Protein AF-A0A813IG63-F1 (afdb_monomer)

Mean predicted aligned error: 4.99 Å

Sequence (172 aa):
ESQLHTWLREHVSIFVALSPIAWLGHSNSLLLKALADVRIQDLASLFFPLGFLTPGSWDTAAHILCKLTLGVVCKIGVDVVCGHGGLDPASNVEGYSAHFPFGSSVKDMAHFSQLLRSGEFARYDYGRKDNDAIYGQPSPPAYNVSNLGVPTALFIGEEDKLADSQDVYQLM

Radius of gyration: 18.33 Å; Cα contacts (8 Å, |Δi|>4): 250; chains: 1; bounding box: 48×33×47 Å

pLDDT: mean 89.86, std 6.77, range [60.19, 98.38]

InterPro domains:
  IPR029058 Alpha/Beta hydrolase fold 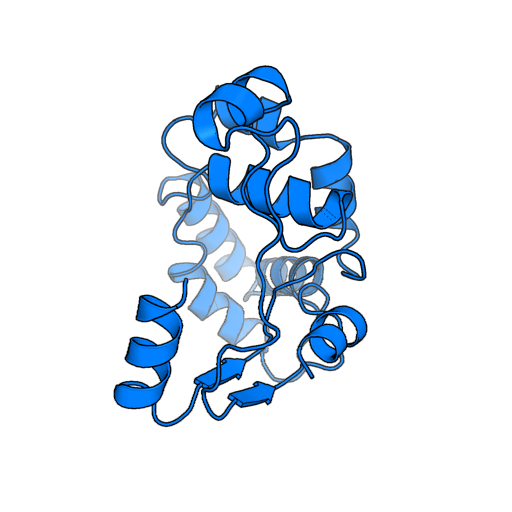[G3DSA:3.40.50.1820] (2-172)
  IPR029058 Alpha/Beta hydrolase fold [SSF53474] (10-171)

Secondary structure (DSSP, 8-state):
-HHHHHHHHHH-S-EEEES--S--TT---HHHHHHHHTTHHHHHHHH-TT-BS-SSHHHHHHHHHHHHTTTHHHHHHHHHHT---SSS-HHHHHHHTTT----B-HHHHHHHHHHHHH---B-----HHHHHHHHSSSSPPBP--TT--S-EEEE--TT-SSS-HHHHHTT-

Structure (mmCIF, N/CA/C/O backbone):
data_AF-A0A813IG63-F1
#
_entry.id   AF-A0A813IG63-F1
#
loop_
_atom_site.group_PDB
_atom_site.id
_atom_site.type_symbol
_atom_site.label_atom_id
_atom_site.label_alt_id
_atom_site.label_comp_id
_atom_site.label_asym_id
_atom_site.label_entity_id
_atom_site.label_seq_id
_atom_site.pdbx_PDB_ins_code
_atom_site.Cartn_x
_atom_site.Cartn_y
_atom_site.Cartn_z
_atom_site.occupancy
_atom_site.B_iso_or_equiv
_atom_site.auth_seq_id
_atom_site.auth_comp_id
_atom_site.auth_asym_id
_atom_site.auth_atom_id
_atom_site.pdbx_PDB_model_num
ATOM 1 N N . GLU A 1 1 ? -20.884 0.807 10.940 1.00 60.19 1 GLU A N 1
ATOM 2 C CA . GLU A 1 1 ? -20.738 0.036 9.685 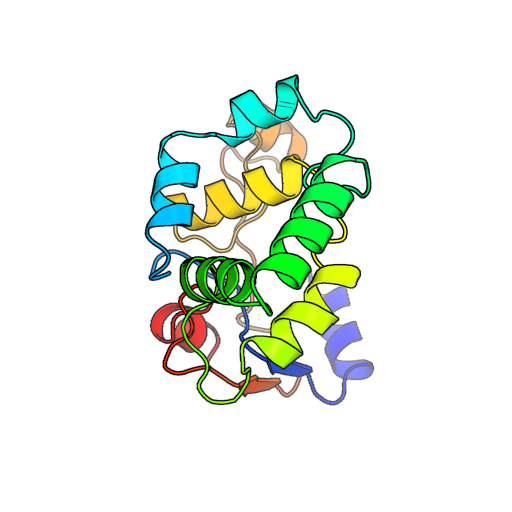1.00 60.19 1 GLU A CA 1
ATOM 3 C C . GLU A 1 1 ? -22.005 0.017 8.834 1.00 60.19 1 GLU A C 1
ATOM 5 O O . GLU A 1 1 ? -21.913 0.411 7.682 1.00 60.19 1 GLU A O 1
ATOM 10 N N . SER A 1 2 ? -23.189 -0.330 9.358 1.00 70.62 2 SER A N 1
ATOM 11 C CA . SER A 1 2 ? -24.418 -0.463 8.540 1.00 70.62 2 SER A CA 1
ATOM 12 C C . SER A 1 2 ? -24.775 0.752 7.663 1.00 70.62 2 SER A C 1
ATOM 14 O O . SER A 1 2 ? -25.161 0.571 6.513 1.00 70.62 2 SER A O 1
ATOM 16 N N . GLN A 1 3 ? -24.602 1.982 8.159 1.00 82.56 3 GLN A N 1
ATOM 17 C CA . GLN A 1 3 ? -24.868 3.198 7.376 1.00 82.56 3 GLN A CA 1
ATOM 18 C C . GLN A 1 3 ? -23.875 3.404 6.220 1.00 82.56 3 GLN A C 1
ATOM 20 O O . GLN A 1 3 ? -24.280 3.849 5.152 1.00 82.56 3 GLN A O 1
ATOM 25 N N . LEU A 1 4 ? -22.601 3.036 6.401 1.00 84.31 4 LEU A N 1
ATOM 26 C CA . LEU A 1 4 ? -21.573 3.168 5.364 1.00 84.31 4 LEU A CA 1
ATOM 27 C C . LEU A 1 4 ? -21.829 2.197 4.207 1.00 84.31 4 LEU A C 1
ATOM 29 O O . LEU A 1 4 ? -21.794 2.607 3.054 1.00 84.31 4 LEU A O 1
ATOM 33 N N . HIS A 1 5 ? -22.142 0.932 4.502 1.00 86.50 5 HIS A N 1
ATOM 34 C CA . HIS A 1 5 ? -22.441 -0.062 3.463 1.00 86.50 5 HIS A CA 1
ATOM 35 C C . HIS A 1 5 ? -23.689 0.303 2.655 1.00 86.50 5 HIS A C 1
ATOM 37 O O . HIS A 1 5 ? -23.727 0.117 1.442 1.00 86.50 5 HIS A O 1
ATOM 43 N N . THR A 1 6 ? -24.721 0.845 3.304 1.00 89.25 6 THR A N 1
ATOM 44 C CA . THR A 1 6 ? -25.895 1.364 2.590 1.00 89.25 6 THR A CA 1
ATOM 45 C C . THR A 1 6 ? -25.521 2.543 1.701 1.00 89.25 6 THR A C 1
ATOM 47 O O . THR A 1 6 ? -25.840 2.515 0.517 1.00 89.25 6 THR A O 1
ATOM 50 N N . TRP A 1 7 ? -24.758 3.508 2.222 1.00 91.38 7 TRP A N 1
ATOM 51 C CA . TRP A 1 7 ? -24.310 4.652 1.433 1.00 91.38 7 TRP A CA 1
ATOM 52 C C . TRP A 1 7 ? -23.491 4.229 0.207 1.00 91.38 7 TRP A C 1
ATOM 54 O O . TRP A 1 7 ? -23.772 4.679 -0.901 1.00 91.38 7 TRP A O 1
ATOM 64 N N . LEU A 1 8 ? -22.531 3.314 0.382 1.00 91.50 8 LEU A N 1
ATOM 65 C CA . LEU A 1 8 ? -21.694 2.800 -0.705 1.00 91.50 8 LEU A CA 1
ATOM 66 C C . LEU A 1 8 ? -22.532 2.141 -1.804 1.00 91.50 8 LEU A C 1
ATOM 68 O O . LEU A 1 8 ? -22.312 2.418 -2.976 1.00 91.50 8 LEU A O 1
ATOM 72 N N . ARG A 1 9 ? -23.535 1.333 -1.446 1.00 90.38 9 ARG A N 1
ATOM 73 C CA . ARG A 1 9 ? -24.431 0.690 -2.423 1.00 90.38 9 ARG A CA 1
ATOM 74 C C . ARG A 1 9 ? -25.274 1.673 -3.225 1.00 90.38 9 ARG A C 1
ATOM 76 O O . ARG A 1 9 ? -25.579 1.412 -4.382 1.00 90.38 9 ARG A O 1
ATOM 83 N N . GLU A 1 10 ? -25.669 2.777 -2.605 1.00 94.50 10 GLU A N 1
ATOM 84 C CA . GLU A 1 10 ? -26.496 3.800 -3.248 1.00 94.50 10 GLU A CA 1
ATOM 85 C C . GLU A 1 10 ? -25.677 4.742 -4.143 1.00 94.50 10 GLU A C 1
ATOM 87 O O . GLU A 1 10 ? -26.218 5.290 -5.101 1.00 94.50 10 GLU A O 1
ATOM 92 N N . HIS A 1 11 ? -24.382 4.922 -3.851 1.00 95.56 11 HIS A N 1
ATOM 93 C CA . HIS A 1 11 ? -23.550 5.959 -4.478 1.00 95.56 11 HIS A CA 1
ATOM 94 C C . HIS A 1 11 ? -22.384 5.417 -5.313 1.00 95.56 11 HIS A C 1
ATOM 96 O O . HIS A 1 11 ? -21.787 6.173 -6.080 1.00 95.56 11 HIS A O 1
ATOM 102 N N . VAL A 1 12 ? -22.051 4.130 -5.199 1.00 95.25 12 VAL A N 1
ATOM 103 C CA . VAL A 1 12 ? -20.975 3.489 -5.961 1.00 95.25 12 VAL A CA 1
ATOM 104 C C . VAL A 1 12 ? -21.574 2.418 -6.863 1.00 95.25 12 VAL A C 1
ATOM 106 O O . VAL A 1 12 ? -22.001 1.362 -6.407 1.00 95.25 12 VAL A O 1
ATOM 109 N N . SER A 1 13 ? -21.592 2.686 -8.169 1.00 95.88 13 SER A N 1
ATOM 110 C CA . SER A 1 13 ? -22.129 1.740 -9.155 1.00 95.88 13 SER A CA 1
ATOM 111 C C . SER A 1 13 ? -21.231 0.516 -9.348 1.00 95.88 13 SER A C 1
ATOM 113 O O . SER A 1 13 ? -21.728 -0.589 -9.543 1.00 95.88 13 SER A O 1
ATOM 115 N N . ILE A 1 14 ? -19.912 0.717 -9.310 1.00 95.56 14 ILE A N 1
ATOM 116 C CA . ILE A 1 14 ? -18.903 -0.338 -9.404 1.00 95.56 14 ILE A CA 1
ATOM 117 C C . ILE A 1 14 ? -17.622 0.111 -8.697 1.00 95.56 14 ILE A C 1
ATOM 119 O O . ILE A 1 14 ? -17.215 1.268 -8.819 1.00 95.56 14 ILE A O 1
ATOM 123 N N . PHE A 1 15 ? -16.977 -0.806 -7.983 1.00 94.00 15 PHE A N 1
ATOM 124 C CA . PHE A 1 15 ? -15.624 -0.633 -7.469 1.00 94.00 15 PHE A CA 1
ATOM 125 C C . PHE A 1 15 ? -14.645 -1.419 -8.346 1.00 94.00 15 PHE A C 1
ATOM 127 O O . PHE A 1 15 ? -14.704 -2.644 -8.415 1.00 94.00 15 PHE A O 1
ATOM 134 N N . VAL A 1 16 ? -13.758 -0.713 -9.047 1.00 96.69 16 VAL A N 1
ATOM 135 C CA . VAL A 1 16 ? -12.700 -1.323 -9.863 1.00 96.69 16 VAL A CA 1
ATOM 136 C C . VAL A 1 16 ? -11.392 -1.238 -9.089 1.00 96.69 16 VAL A C 1
ATOM 138 O O . VAL A 1 16 ? -10.855 -0.145 -8.914 1.00 96.69 16 VAL A O 1
ATOM 141 N N . ALA A 1 17 ? -10.891 -2.378 -8.620 1.00 95.31 17 ALA A N 1
ATOM 142 C CA . ALA A 1 17 ? -9.663 -2.451 -7.844 1.00 95.31 17 ALA A CA 1
ATOM 143 C C . ALA A 1 17 ? -8.526 -3.036 -8.694 1.00 95.31 17 ALA A C 1
ATOM 145 O O . ALA A 1 17 ? -8.608 -4.170 -9.166 1.00 95.31 17 ALA A O 1
ATOM 146 N N . LEU A 1 18 ? -7.472 -2.243 -8.893 1.00 95.94 18 LEU A N 1
ATOM 147 C CA . LEU A 1 18 ? -6.252 -2.627 -9.605 1.00 95.94 18 LEU A CA 1
ATOM 148 C C . LEU A 1 18 ? -5.172 -2.940 -8.565 1.00 95.94 18 LEU A C 1
ATOM 150 O O . LEU A 1 18 ? -4.858 -2.057 -7.770 1.00 95.94 18 LEU A O 1
ATOM 154 N N . SER A 1 19 ? -4.651 -4.170 -8.546 1.00 94.38 19 SER A N 1
ATOM 155 C CA . SER A 1 19 ? -3.747 -4.669 -7.493 1.00 94.38 19 SER A CA 1
ATOM 156 C C . SER A 1 19 ? -4.286 -4.399 -6.074 1.00 94.38 19 SER A C 1
ATOM 158 O O . SER A 1 19 ? -3.672 -3.660 -5.300 1.00 94.38 19 SER A O 1
ATOM 160 N N . PRO A 1 20 ? -5.478 -4.926 -5.724 1.00 94.94 20 PRO A N 1
ATOM 161 C CA . PRO A 1 20 ? -6.099 -4.669 -4.427 1.00 94.94 20 PRO A CA 1
ATOM 162 C C . PRO A 1 20 ? -5.258 -5.231 -3.274 1.00 94.94 20 PRO A C 1
ATOM 164 O O . PRO A 1 20 ? -4.875 -6.395 -3.291 1.00 94.94 20 PRO A O 1
ATOM 167 N N . ILE A 1 21 ? -5.046 -4.431 -2.228 1.00 94.19 21 ILE A N 1
ATOM 168 C CA . ILE A 1 21 ? -4.357 -4.854 -1.002 1.00 94.19 21 ILE A CA 1
ATOM 169 C C . ILE A 1 21 ? -5.348 -4.806 0.162 1.00 94.19 21 ILE A C 1
ATOM 171 O O . ILE A 1 21 ? -5.870 -3.742 0.496 1.00 94.19 21 ILE A O 1
ATOM 175 N N . ALA A 1 22 ? -5.582 -5.957 0.789 1.00 93.62 22 ALA A N 1
ATOM 176 C CA . ALA A 1 22 ? -6.325 -6.076 2.044 1.00 93.62 22 ALA A CA 1
ATOM 177 C C . ALA A 1 22 ? -5.511 -6.890 3.054 1.00 93.62 22 ALA A C 1
ATOM 179 O O . ALA A 1 22 ? -5.164 -6.394 4.125 1.00 93.62 22 ALA A O 1
ATOM 180 N N . TRP A 1 23 ? -5.114 -8.100 2.665 1.00 94.75 23 TRP A N 1
ATOM 181 C CA . TRP A 1 23 ? -4.142 -8.911 3.390 1.00 94.75 23 TRP A CA 1
ATOM 182 C C . TRP A 1 23 ? -2.762 -8.805 2.738 1.00 94.75 23 TRP A C 1
ATOM 184 O O . TRP A 1 23 ? -2.652 -8.513 1.550 1.00 94.75 23 TRP A O 1
ATOM 194 N N . LEU A 1 24 ? -1.717 -8.997 3.545 1.00 94.25 24 LEU A N 1
ATOM 195 C CA . LEU A 1 24 ? -0.313 -8.983 3.111 1.00 94.25 24 LEU A CA 1
ATOM 196 C C . LEU A 1 24 ? 0.477 -10.186 3.655 1.00 94.25 24 LEU A C 1
ATOM 198 O O . LEU A 1 24 ? 1.710 -10.199 3.609 1.00 94.25 24 LEU A O 1
ATOM 202 N N . GLY A 1 25 ? -0.211 -11.196 4.200 1.00 91.44 25 GLY A N 1
ATOM 203 C CA . GLY A 1 25 ? 0.437 -12.367 4.798 1.00 91.44 25 GLY A CA 1
ATOM 204 C C . GLY A 1 25 ? 1.226 -13.186 3.770 1.00 91.44 25 GLY A C 1
ATOM 205 O O . GLY A 1 25 ? 2.325 -13.677 4.061 1.00 91.44 25 GLY A O 1
ATOM 206 N N . HIS A 1 26 ? 0.726 -13.253 2.535 1.00 92.38 26 HIS A N 1
ATOM 207 C CA . HIS A 1 26 ? 1.325 -14.012 1.437 1.00 92.38 26 HIS A CA 1
ATOM 208 C C . HIS A 1 26 ? 2.184 -13.149 0.503 1.00 92.38 26 HIS A C 1
ATOM 210 O O . HIS A 1 26 ? 2.770 -13.686 -0.430 1.00 92.38 26 HIS A O 1
ATOM 216 N N . SER A 1 27 ? 2.365 -11.850 0.787 1.00 88.69 27 SER A N 1
ATOM 217 C CA . SER A 1 27 ? 3.227 -10.958 -0.010 1.00 88.69 27 SER A CA 1
ATOM 218 C C . SER A 1 27 ? 4.612 -11.570 -0.286 1.00 88.69 27 SER A C 1
ATOM 220 O O . SER A 1 27 ? 5.318 -12.011 0.625 1.00 88.69 27 SER A O 1
ATOM 222 N N . ASN A 1 28 ? 5.047 -11.557 -1.545 1.00 87.38 28 ASN A N 1
ATOM 223 C CA . ASN A 1 28 ? 6.342 -12.106 -1.966 1.00 87.38 28 ASN A CA 1
ATOM 224 C C . ASN A 1 28 ? 7.503 -11.101 -1.828 1.00 87.38 28 ASN A C 1
ATOM 226 O O . ASN A 1 28 ? 8.648 -11.404 -2.178 1.00 87.38 28 ASN A O 1
ATOM 230 N N . SER A 1 29 ? 7.244 -9.897 -1.309 1.00 88.62 29 SER A N 1
ATOM 231 C CA . SER A 1 29 ? 8.263 -8.862 -1.131 1.00 88.62 29 SER A CA 1
ATOM 232 C C . SER A 1 29 ? 9.151 -9.141 0.090 1.00 88.62 29 SER A C 1
ATOM 234 O O . SER A 1 29 ? 8.899 -8.671 1.203 1.00 88.62 29 SER A O 1
ATOM 236 N N . LEU A 1 30 ? 10.233 -9.904 -0.117 1.00 88.69 30 LEU A N 1
ATOM 237 C CA . LEU A 1 30 ? 11.194 -10.264 0.941 1.00 88.69 30 LEU A CA 1
ATOM 238 C C . LEU A 1 30 ? 11.790 -9.041 1.650 1.00 88.69 30 LEU A C 1
ATOM 240 O O . LEU A 1 30 ? 11.998 -9.078 2.860 1.00 88.69 30 LEU A O 1
ATOM 244 N N . LEU A 1 31 ? 12.048 -7.958 0.907 1.00 89.88 31 LEU A N 1
ATOM 245 C CA . LEU A 1 31 ? 12.565 -6.715 1.476 1.00 89.88 31 LEU A CA 1
ATOM 246 C C . LEU A 1 31 ? 11.583 -6.134 2.497 1.00 89.88 31 LEU A C 1
ATOM 248 O O . LEU A 1 31 ? 11.982 -5.820 3.615 1.00 89.88 31 LEU A O 1
ATOM 252 N N . LEU A 1 32 ? 10.306 -6.009 2.133 1.00 90.62 32 LEU A N 1
ATOM 253 C CA . LEU A 1 32 ? 9.310 -5.426 3.029 1.00 90.62 32 LEU A CA 1
ATOM 254 C C . LEU A 1 32 ? 9.033 -6.316 4.236 1.00 90.62 32 LEU A C 1
ATOM 256 O O . LEU A 1 32 ? 8.932 -5.797 5.345 1.00 90.62 32 LEU A O 1
ATOM 260 N N . LYS A 1 33 ? 8.988 -7.640 4.048 1.00 91.69 33 LYS A N 1
ATOM 261 C CA . LYS A 1 33 ? 8.871 -8.594 5.160 1.00 91.69 33 LYS A CA 1
ATOM 262 C C . LYS A 1 33 ? 10.035 -8.450 6.143 1.00 91.69 33 LYS A C 1
ATOM 264 O O . LYS A 1 33 ? 9.808 -8.266 7.335 1.00 91.69 33 LYS A O 1
ATOM 269 N N . ALA A 1 34 ? 11.270 -8.403 5.641 1.00 92.50 34 ALA A N 1
ATOM 270 C CA . ALA A 1 34 ? 12.448 -8.203 6.482 1.00 92.50 34 ALA A CA 1
ATOM 271 C C . ALA A 1 34 ? 12.415 -6.858 7.230 1.00 92.50 34 ALA A C 1
ATOM 273 O O . ALA A 1 34 ? 12.702 -6.814 8.426 1.00 92.50 34 ALA A O 1
ATOM 274 N N . LEU A 1 35 ? 12.037 -5.765 6.554 1.00 91.25 35 LEU A N 1
ATOM 275 C CA . LEU A 1 35 ? 11.915 -4.437 7.169 1.00 91.25 35 LEU A CA 1
ATOM 276 C C . LEU A 1 35 ? 10.821 -4.387 8.249 1.00 91.25 35 LEU A C 1
ATOM 278 O O . LEU A 1 35 ? 11.017 -3.748 9.289 1.00 91.25 35 LEU A O 1
ATOM 282 N N . ALA A 1 36 ? 9.702 -5.081 8.028 1.00 93.06 36 ALA A N 1
ATOM 283 C CA . ALA A 1 36 ? 8.611 -5.189 8.988 1.00 93.06 36 ALA A CA 1
ATOM 284 C C . ALA A 1 36 ? 9.025 -5.984 10.240 1.00 93.06 36 ALA A C 1
ATOM 286 O O . ALA A 1 36 ? 8.739 -5.554 11.366 1.00 93.06 36 ALA A O 1
ATOM 287 N N . ASP A 1 37 ? 9.743 -7.097 10.059 1.00 93.00 37 ASP A N 1
ATOM 288 C CA . ASP A 1 37 ? 10.215 -7.968 11.143 1.00 93.00 37 ASP A CA 1
ATOM 289 C C . ASP A 1 37 ? 11.225 -7.273 12.059 1.00 93.00 37 ASP A C 1
ATOM 291 O O . ASP A 1 37 ? 11.109 -7.354 13.285 1.00 93.00 37 ASP A O 1
ATOM 295 N N . VAL A 1 38 ? 12.171 -6.516 11.489 1.00 92.62 38 VAL A N 1
ATOM 296 C CA . VAL A 1 38 ? 13.147 -5.736 12.277 1.00 92.62 38 VAL A CA 1
ATOM 297 C C . VAL A 1 38 ? 12.565 -4.450 12.868 1.00 92.62 38 VAL A C 1
ATOM 299 O O . VAL A 1 38 ? 13.273 -3.715 13.555 1.00 92.62 38 VAL A O 1
ATOM 302 N N . ARG A 1 39 ? 11.280 -4.172 12.615 1.00 89.88 39 ARG A N 1
ATOM 303 C CA . ARG A 1 39 ? 10.552 -2.995 13.100 1.00 89.88 39 ARG A CA 1
ATOM 304 C C . ARG A 1 39 ? 11.233 -1.669 12.762 1.00 89.88 39 ARG A C 1
ATOM 306 O O . ARG A 1 39 ? 11.323 -0.773 13.606 1.00 89.88 39 ARG A O 1
ATOM 313 N N . ILE A 1 40 ? 11.695 -1.517 11.519 1.00 85.12 40 ILE A N 1
ATOM 314 C CA . ILE A 1 40 ? 12.421 -0.310 11.089 1.00 85.12 40 ILE A CA 1
ATOM 315 C C . ILE A 1 40 ? 11.613 0.982 11.305 1.00 85.12 40 ILE A C 1
ATOM 317 O O . ILE A 1 40 ? 12.190 2.055 11.480 1.00 85.12 40 ILE A O 1
ATOM 321 N N . GLN A 1 41 ? 10.282 0.884 11.355 1.00 81.38 41 GLN A N 1
ATOM 322 C CA . GLN A 1 41 ? 9.380 1.987 11.666 1.00 81.38 41 GLN A CA 1
ATOM 323 C C . GLN A 1 41 ? 9.639 2.634 13.030 1.00 81.38 41 GLN A C 1
ATOM 325 O O . GLN A 1 41 ? 9.448 3.841 13.159 1.00 81.38 41 GLN A O 1
ATOM 330 N N . ASP A 1 42 ? 10.104 1.875 14.028 1.00 85.31 42 ASP A N 1
ATOM 331 C CA . ASP A 1 42 ? 10.390 2.421 15.357 1.00 85.31 42 ASP A CA 1
ATOM 332 C C . ASP A 1 42 ? 11.573 3.398 15.255 1.00 85.31 42 ASP A C 1
ATOM 334 O O . ASP A 1 42 ? 11.507 4.522 15.754 1.00 85.31 42 ASP A O 1
ATOM 338 N N . LEU A 1 43 ? 12.612 3.021 14.499 1.00 84.38 43 LEU A N 1
ATOM 339 C CA . LEU A 1 43 ? 13.730 3.904 14.169 1.00 84.38 43 LEU A CA 1
ATOM 340 C C . LEU A 1 43 ? 13.272 5.078 13.296 1.00 84.38 43 LEU A C 1
ATOM 342 O O . LEU A 1 43 ? 13.594 6.229 13.582 1.00 84.38 43 LEU A O 1
ATOM 346 N N . ALA A 1 44 ? 12.490 4.807 12.248 1.00 82.31 44 ALA A N 1
ATOM 347 C CA . ALA A 1 44 ? 12.011 5.838 11.334 1.00 82.31 44 ALA A CA 1
ATOM 348 C C . ALA A 1 44 ? 11.166 6.899 12.051 1.00 82.31 44 ALA A C 1
ATOM 350 O O . ALA A 1 44 ? 11.270 8.076 11.723 1.00 82.31 44 ALA A O 1
ATOM 351 N N . SER A 1 45 ? 10.388 6.518 13.068 1.00 81.69 45 SER A N 1
ATOM 352 C CA . SER A 1 45 ? 9.569 7.453 13.848 1.00 81.69 45 SER A CA 1
ATOM 353 C C . SER A 1 45 ? 10.397 8.486 14.618 1.00 81.69 45 SER A C 1
ATOM 355 O O . SER A 1 45 ? 9.927 9.601 14.834 1.00 81.69 45 SER A O 1
ATOM 357 N N . LEU A 1 46 ? 11.648 8.151 14.961 1.00 82.62 46 LEU A N 1
ATOM 358 C CA . LEU A 1 46 ? 12.580 9.055 15.634 1.00 82.62 46 LEU A CA 1
ATOM 359 C C . LEU A 1 46 ? 13.201 10.074 14.668 1.00 82.62 4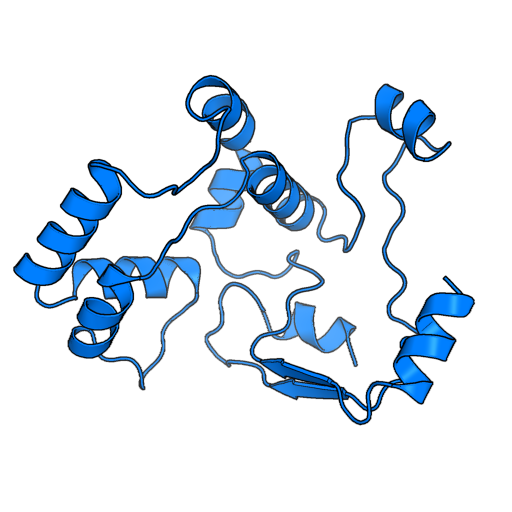6 LEU A C 1
ATOM 361 O O . LEU A 1 46 ? 13.360 11.240 15.021 1.00 82.62 46 LEU A O 1
ATOM 365 N N . PHE A 1 47 ? 13.558 9.636 13.458 1.00 78.06 47 PHE A N 1
ATOM 366 C CA . PHE A 1 47 ? 14.266 10.464 12.472 1.00 78.06 47 PHE A CA 1
ATOM 367 C C . PHE A 1 47 ? 13.336 11.210 11.509 1.00 78.06 47 PHE A C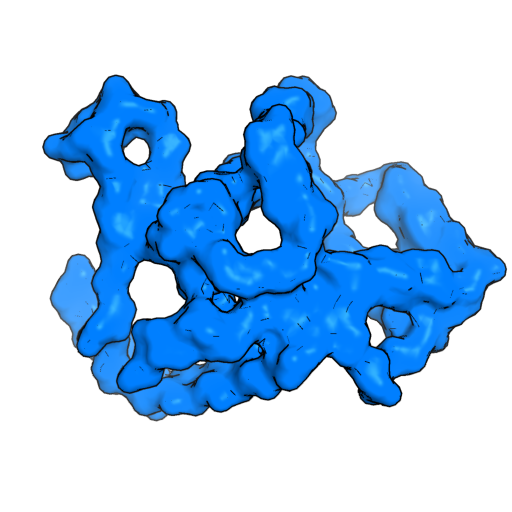 1
ATOM 369 O O . PHE A 1 47 ? 13.716 12.250 10.975 1.00 78.06 47 PHE A O 1
ATOM 376 N N . PHE A 1 48 ? 12.116 10.710 11.312 1.00 80.06 48 PHE A N 1
ATOM 377 C CA . PHE A 1 48 ? 11.140 11.225 10.352 1.00 80.06 48 PHE A CA 1
ATOM 378 C C . PHE A 1 48 ? 9.763 11.495 10.992 1.00 80.06 48 PHE A C 1
ATOM 380 O O . PHE A 1 48 ? 8.737 11.063 10.464 1.00 80.06 48 PHE A O 1
ATOM 387 N N . PRO A 1 49 ? 9.686 12.230 12.120 1.00 72.75 49 PRO A N 1
ATOM 388 C CA . PRO A 1 49 ? 8.434 12.404 12.864 1.00 72.75 49 PRO A CA 1
ATOM 389 C C . PRO A 1 49 ? 7.346 13.159 12.082 1.00 72.75 49 PRO A C 1
ATOM 391 O O . PRO A 1 49 ? 6.169 13.058 12.414 1.00 72.75 49 PRO A O 1
ATOM 394 N N . LEU A 1 50 ? 7.728 13.913 11.045 1.00 70.44 50 LEU A N 1
ATOM 395 C CA . LEU A 1 50 ? 6.821 14.718 10.220 1.00 70.44 50 LEU A CA 1
ATOM 396 C C . LEU A 1 50 ? 6.334 13.996 8.950 1.00 70.44 50 LEU A C 1
ATOM 398 O O . LEU A 1 50 ? 5.429 14.499 8.289 1.00 70.44 50 LEU A O 1
ATOM 402 N N . GLY A 1 51 ? 6.898 12.831 8.611 1.00 76.56 51 GLY A N 1
ATOM 403 C CA . GLY A 1 51 ? 6.543 12.074 7.407 1.00 76.56 51 GLY A CA 1
ATOM 404 C C . GLY A 1 51 ? 7.715 11.284 6.826 1.00 76.56 51 GLY A C 1
ATOM 405 O O . GLY A 1 51 ? 8.870 11.673 6.960 1.00 76.56 51 GLY A O 1
ATOM 406 N N . PHE A 1 52 ? 7.405 10.167 6.175 1.00 79.12 52 PHE A N 1
ATOM 407 C CA . PHE A 1 52 ? 8.327 9.287 5.462 1.00 79.12 52 PHE A CA 1
ATOM 408 C C . PHE A 1 52 ? 8.213 9.523 3.952 1.00 79.12 52 PHE A C 1
ATOM 410 O O . PHE A 1 52 ? 7.119 9.771 3.455 1.00 79.12 52 PHE A O 1
ATOM 417 N N . LEU A 1 53 ? 9.330 9.439 3.224 1.00 76.88 53 LEU A N 1
ATOM 418 C CA . LEU A 1 53 ? 9.425 9.683 1.775 1.00 76.88 53 LEU A CA 1
ATOM 419 C C . LEU A 1 53 ? 8.836 11.030 1.305 1.00 76.88 53 LEU A C 1
ATOM 421 O O . LEU A 1 53 ? 8.380 11.147 0.170 1.00 76.88 53 LEU A O 1
ATOM 425 N N . THR A 1 54 ? 8.823 12.048 2.165 1.00 76.31 54 THR A N 1
ATOM 426 C CA . THR A 1 54 ? 8.342 13.387 1.807 1.00 76.31 54 THR A CA 1
ATOM 427 C C . THR A 1 54 ? 9.337 14.106 0.889 1.00 76.31 54 THR A C 1
ATOM 429 O O . THR A 1 54 ? 10.546 13.921 1.083 1.00 76.31 54 THR A O 1
ATOM 432 N N . PRO A 1 55 ? 8.863 14.964 -0.038 1.00 75.19 55 PRO A N 1
ATOM 433 C CA . PRO A 1 55 ? 9.735 15.737 -0.922 1.00 75.19 55 PRO A CA 1
ATOM 434 C C . PRO A 1 55 ? 10.799 16.553 -0.171 1.00 75.19 55 PRO A C 1
ATOM 436 O O . PRO A 1 55 ? 10.545 17.088 0.912 1.00 75.19 55 PRO A O 1
ATOM 439 N N . GLY A 1 56 ? 11.985 16.665 -0.758 1.00 75.44 56 GLY A N 1
ATOM 440 C CA . GLY A 1 56 ? 13.203 17.156 -0.124 1.00 75.44 56 GLY A CA 1
ATOM 441 C C . GLY A 1 56 ? 14.470 16.920 -0.969 1.00 75.44 56 GLY A C 1
ATOM 442 O O . GLY A 1 56 ? 14.457 16.785 -2.194 1.00 75.44 56 GLY A O 1
ATOM 443 N N . SER A 1 57 ? 15.632 16.929 -0.312 1.00 72.25 57 SER A N 1
ATOM 444 C CA . SER A 1 57 ? 16.917 16.795 -1.020 1.00 72.25 57 SER A CA 1
ATOM 445 C C . SER A 1 57 ? 17.230 15.353 -1.439 1.00 72.25 57 SER A C 1
ATOM 447 O O . SER A 1 57 ? 17.971 15.140 -2.398 1.00 72.25 57 SER A O 1
ATOM 449 N N . TRP A 1 58 ? 16.703 14.358 -0.719 1.00 76.00 58 TRP A N 1
ATOM 450 C CA . TRP A 1 58 ? 17.026 12.942 -0.924 1.00 76.00 58 TRP A CA 1
ATOM 451 C C . TRP A 1 58 ? 16.275 12.351 -2.131 1.00 76.00 58 TRP A C 1
ATOM 453 O O . TRP A 1 58 ? 16.874 11.626 -2.918 1.00 76.00 58 TRP A O 1
ATOM 463 N N . ASP A 1 59 ? 15.011 12.720 -2.333 1.00 78.12 59 ASP A N 1
ATOM 464 C CA . ASP A 1 59 ? 14.188 12.404 -3.508 1.00 78.12 59 ASP A CA 1
ATOM 465 C C . ASP A 1 59 ? 14.716 13.111 -4.754 1.00 78.12 59 ASP A C 1
ATOM 467 O O . ASP A 1 59 ? 14.819 12.488 -5.807 1.00 78.12 59 ASP A O 1
ATOM 471 N N . THR A 1 60 ? 15.171 14.363 -4.629 1.00 83.12 60 THR A N 1
ATOM 472 C CA . THR A 1 60 ? 15.860 15.048 -5.731 1.00 83.12 60 THR A CA 1
ATOM 473 C C . THR A 1 60 ? 17.125 14.285 -6.141 1.00 83.12 60 THR A C 1
ATOM 475 O O . THR A 1 60 ? 17.355 14.050 -7.329 1.00 83.12 60 THR A O 1
ATOM 478 N N . ALA A 1 61 ? 17.935 13.844 -5.172 1.00 85.19 61 ALA A N 1
ATOM 479 C CA . ALA A 1 61 ? 19.123 13.035 -5.441 1.00 85.19 61 ALA A CA 1
ATOM 480 C C . ALA A 1 61 ? 18.771 11.665 -6.050 1.00 85.19 61 ALA A C 1
ATOM 482 O O . ALA A 1 61 ? 1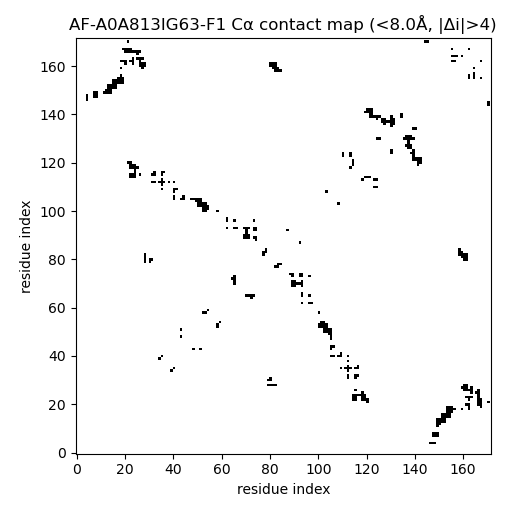9.426 11.237 -7.001 1.00 85.19 61 ALA A O 1
ATOM 483 N N . ALA A 1 62 ? 17.722 11.003 -5.554 1.00 85.25 62 ALA A N 1
ATOM 484 C CA . ALA A 1 62 ? 17.230 9.737 -6.092 1.00 85.25 62 ALA A CA 1
ATOM 485 C C . ALA A 1 62 ? 16.733 9.891 -7.538 1.00 85.25 62 ALA A C 1
ATOM 487 O O . ALA A 1 62 ? 17.079 9.076 -8.392 1.00 85.25 62 ALA A O 1
ATOM 488 N N . HIS A 1 63 ? 16.005 10.966 -7.846 1.00 86.19 63 HIS A N 1
ATOM 489 C CA . HIS A 1 63 ? 15.554 11.282 -9.199 1.00 86.19 63 HIS A CA 1
ATOM 490 C C . HIS A 1 63 ? 16.727 11.584 -10.145 1.00 86.19 63 HIS A C 1
ATOM 492 O O . HIS A 1 63 ? 16.759 11.097 -11.276 1.00 86.19 63 HIS A O 1
ATOM 498 N N . ILE A 1 64 ? 17.739 12.332 -9.686 1.00 90.00 64 ILE A N 1
ATOM 499 C CA . ILE A 1 64 ? 18.968 12.564 -10.462 1.00 90.00 64 ILE A CA 1
ATOM 500 C C . ILE A 1 64 ? 19.688 11.238 -10.735 1.00 90.00 64 ILE A C 1
ATOM 502 O O . ILE A 1 64 ? 20.075 10.979 -11.873 1.00 90.00 64 ILE A O 1
ATOM 506 N N . LEU A 1 65 ? 19.832 10.375 -9.726 1.00 91.31 65 LEU A N 1
ATOM 507 C CA . LEU A 1 65 ? 20.426 9.047 -9.892 1.00 91.31 65 LEU A CA 1
ATOM 508 C C . LEU A 1 65 ? 19.624 8.190 -10.884 1.00 91.31 65 LEU A C 1
ATOM 510 O O . LEU A 1 65 ? 20.204 7.500 -11.724 1.00 91.31 65 LEU A O 1
ATOM 514 N N . CYS A 1 66 ? 18.295 8.279 -10.829 1.00 92.88 66 CYS A N 1
ATOM 515 C CA . CYS A 1 66 ? 17.394 7.641 -11.780 1.00 92.88 66 CYS A CA 1
ATOM 516 C C . CYS A 1 66 ? 17.712 8.055 -13.218 1.00 92.88 66 CYS A C 1
ATOM 518 O O . CYS A 1 66 ? 17.963 7.207 -14.071 1.00 92.88 66 CYS A O 1
ATOM 520 N N . LYS A 1 67 ? 17.789 9.368 -13.463 1.00 93.44 67 LYS A N 1
ATOM 521 C CA . LYS A 1 67 ? 18.109 9.944 -14.774 1.00 93.44 67 LYS A CA 1
ATOM 522 C C . LYS A 1 67 ? 19.492 9.545 -15.268 1.00 93.44 67 LYS A C 1
ATOM 524 O O . LYS A 1 67 ? 19.638 9.123 -16.411 1.00 93.44 67 LYS A O 1
ATOM 529 N N . LEU A 1 68 ? 20.505 9.622 -14.403 1.00 94.88 68 LEU A N 1
ATOM 530 C CA . LEU A 1 68 ? 21.882 9.256 -14.759 1.00 94.88 68 LEU A CA 1
ATOM 531 C C . LEU A 1 68 ? 22.025 7.772 -15.116 1.00 94.88 68 LEU A C 1
ATOM 533 O O . LEU A 1 68 ? 22.925 7.408 -15.867 1.00 94.88 68 LEU A O 1
ATOM 537 N N . THR A 1 69 ? 21.137 6.925 -14.596 1.00 94.25 69 THR A N 1
ATOM 538 C CA . THR A 1 69 ? 21.116 5.482 -14.871 1.00 94.25 69 THR A CA 1
ATOM 539 C C . THR A 1 69 ? 20.083 5.088 -15.927 1.00 94.25 69 THR A C 1
ATOM 541 O O . THR A 1 69 ? 19.823 3.899 -16.093 1.00 94.25 69 THR A O 1
ATOM 544 N N . LEU A 1 70 ? 19.489 6.058 -16.641 1.00 92.88 70 LEU A N 1
ATOM 545 C CA . LEU A 1 70 ? 18.434 5.835 -17.642 1.00 92.88 70 LEU A CA 1
ATOM 546 C C . LEU A 1 70 ? 17.266 4.992 -17.092 1.00 92.88 70 LEU A C 1
ATOM 548 O O . LEU A 1 70 ? 16.748 4.091 -17.752 1.00 92.88 70 LEU A O 1
ATOM 552 N N . GLY A 1 71 ? 16.908 5.237 -15.830 1.00 92.88 71 GLY A N 1
ATOM 553 C CA . GLY A 1 71 ? 15.824 4.566 -15.120 1.00 92.88 71 GLY A CA 1
ATOM 554 C C . GLY A 1 71 ? 16.140 3.168 -14.590 1.00 92.88 71 GLY A C 1
ATOM 555 O O . GLY A 1 71 ? 15.312 2.607 -13.877 1.00 92.88 71 GLY A O 1
ATOM 556 N N . VAL A 1 72 ? 17.319 2.599 -14.873 1.00 94.06 72 VAL A N 1
ATOM 557 C CA . VAL A 1 72 ? 17.663 1.217 -14.485 1.00 94.06 72 VAL A CA 1
ATOM 558 C C . VAL A 1 72 ? 17.596 1.022 -12.970 1.00 94.06 72 VAL A C 1
ATOM 560 O O . VAL A 1 72 ? 16.972 0.074 -12.500 1.00 94.06 72 VAL A O 1
ATOM 563 N N . VAL A 1 73 ? 18.187 1.932 -12.189 1.00 92.88 73 VAL A N 1
ATOM 564 C CA . VAL A 1 73 ? 18.193 1.817 -10.719 1.00 92.88 73 VAL A CA 1
ATOM 565 C C . VAL A 1 73 ? 16.780 1.940 -10.145 1.00 92.88 73 VAL A C 1
ATOM 567 O O . VAL A 1 73 ? 16.415 1.190 -9.242 1.00 92.88 73 VAL A O 1
ATOM 570 N N . CYS A 1 74 ? 15.960 2.836 -10.694 1.00 92.44 74 CYS A N 1
ATOM 571 C CA . CYS A 1 74 ? 14.572 2.983 -10.265 1.00 92.44 74 CYS A CA 1
ATOM 572 C C . CYS A 1 74 ? 13.729 1.769 -10.623 1.00 92.44 74 CYS A C 1
ATOM 574 O O . CYS A 1 74 ? 12.962 1.307 -9.785 1.00 92.44 74 CYS A O 1
ATOM 576 N N . LYS A 1 75 ? 13.903 1.222 -11.831 1.00 93.69 75 LYS A N 1
ATOM 577 C CA . LYS A 1 75 ? 13.221 0.001 -12.259 1.00 93.69 75 LYS A CA 1
ATOM 578 C C . LYS A 1 75 ? 13.578 -1.172 -11.351 1.00 93.69 75 LYS A C 1
ATOM 580 O O . LYS A 1 75 ? 12.678 -1.873 -10.916 1.00 93.69 75 LYS A O 1
ATOM 585 N N . ILE A 1 76 ? 14.849 -1.325 -10.966 1.00 92.88 76 ILE A N 1
ATOM 586 C CA . ILE A 1 76 ? 15.257 -2.329 -9.967 1.00 92.88 76 ILE A CA 1
ATOM 587 C C . ILE A 1 76 ? 14.531 -2.102 -8.635 1.00 92.88 76 ILE A C 1
ATOM 589 O O . ILE A 1 76 ? 14.005 -3.050 -8.060 1.00 92.88 76 ILE A O 1
ATOM 593 N N . GLY A 1 77 ? 14.485 -0.861 -8.142 1.00 90.38 77 GLY A N 1
ATOM 594 C CA . GLY A 1 77 ? 13.784 -0.534 -6.897 1.00 90.38 77 GLY A CA 1
ATOM 595 C C . GLY A 1 77 ? 12.292 -0.880 -6.950 1.00 90.38 77 GLY A C 1
ATOM 596 O O . GLY A 1 77 ? 11.783 -1.535 -6.041 1.00 90.38 77 GLY A O 1
ATOM 597 N N . VAL A 1 78 ? 11.616 -0.498 -8.036 1.00 90.44 78 VAL A N 1
ATOM 598 C CA . VAL A 1 78 ? 10.205 -0.828 -8.285 1.00 90.44 78 VAL A CA 1
ATOM 599 C C . VAL A 1 78 ? 10.009 -2.343 -8.371 1.00 90.44 78 VAL A C 1
ATOM 601 O O . VAL A 1 78 ? 9.154 -2.870 -7.670 1.00 90.44 78 VAL A O 1
ATOM 604 N N . ASP A 1 79 ? 10.842 -3.068 -9.118 1.00 92.31 79 ASP A N 1
ATOM 605 C CA . ASP A 1 79 ? 10.714 -4.523 -9.304 1.00 92.31 79 ASP A CA 1
ATOM 606 C C . ASP A 1 79 ? 10.990 -5.328 -8.021 1.00 92.31 79 ASP A C 1
ATOM 608 O O . ASP A 1 79 ? 10.458 -6.429 -7.815 1.00 92.31 79 ASP A O 1
ATOM 612 N N . VAL A 1 80 ? 11.837 -4.798 -7.135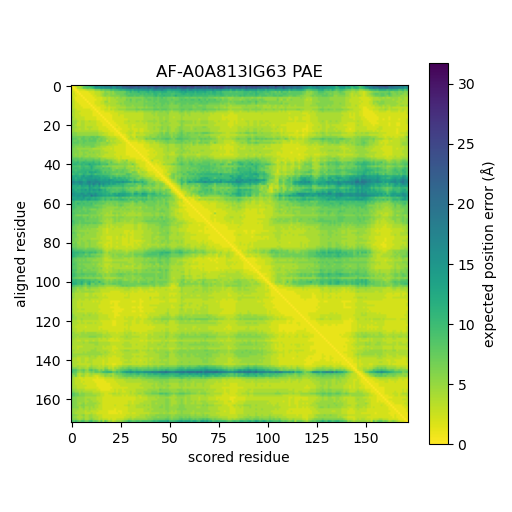 1.00 91.75 80 VAL A N 1
ATOM 613 C CA . VAL A 1 80 ? 12.090 -5.386 -5.812 1.00 91.75 80 VAL A CA 1
ATOM 614 C C . VAL A 1 80 ? 10.868 -5.237 -4.910 1.00 91.75 80 VAL A C 1
ATOM 616 O O . VAL A 1 80 ? 10.530 -6.185 -4.200 1.00 91.75 80 VAL A O 1
ATOM 619 N N . VAL A 1 81 ? 10.214 -4.075 -4.937 1.00 89.00 81 VAL A N 1
ATOM 620 C CA . VAL A 1 81 ? 9.087 -3.765 -4.049 1.00 89.00 81 VAL A CA 1
ATOM 621 C C . VAL A 1 81 ? 7.772 -4.317 -4.598 1.00 89.00 81 VAL A C 1
ATOM 623 O O . VAL A 1 81 ? 7.110 -5.077 -3.896 1.00 89.00 81 VAL A O 1
ATOM 626 N N . CYS A 1 82 ? 7.428 -3.962 -5.836 1.00 90.06 82 CYS A N 1
ATOM 627 C CA . CYS A 1 82 ? 6.137 -4.209 -6.479 1.00 90.06 82 CYS A CA 1
ATOM 628 C C . CYS A 1 82 ? 6.118 -5.465 -7.361 1.00 90.06 82 CYS A C 1
ATOM 630 O O . CYS A 1 82 ? 5.051 -6.022 -7.585 1.00 90.06 82 CYS A O 1
ATOM 632 N N . GLY A 1 83 ? 7.277 -5.937 -7.827 1.00 92.69 83 GLY A N 1
ATOM 633 C CA . GLY A 1 83 ? 7.366 -7.050 -8.777 1.00 92.69 83 GLY A CA 1
ATOM 634 C C . GLY A 1 83 ? 7.625 -6.611 -10.216 1.00 92.69 83 GLY A C 1
ATOM 635 O O . GLY A 1 83 ? 7.589 -5.424 -10.529 1.00 92.69 83 GLY A O 1
ATOM 636 N N . HIS A 1 84 ? 7.971 -7.567 -11.080 1.00 92.25 84 HIS A N 1
ATOM 637 C CA . HIS A 1 84 ? 8.447 -7.266 -12.430 1.00 92.25 84 HIS A CA 1
ATOM 638 C C . HIS A 1 84 ? 7.290 -7.103 -13.421 1.00 92.25 84 HIS A C 1
ATOM 640 O O . HIS A 1 84 ? 6.542 -8.040 -13.682 1.00 92.25 84 HIS A O 1
ATOM 646 N N . GLY A 1 85 ? 7.191 -5.925 -14.035 1.00 89.25 85 GLY A N 1
ATOM 647 C CA . GLY A 1 85 ? 6.339 -5.684 -15.197 1.00 89.25 85 GLY A CA 1
ATOM 648 C C . GLY A 1 85 ? 7.129 -5.711 -16.510 1.00 89.25 85 GLY A C 1
ATOM 649 O O .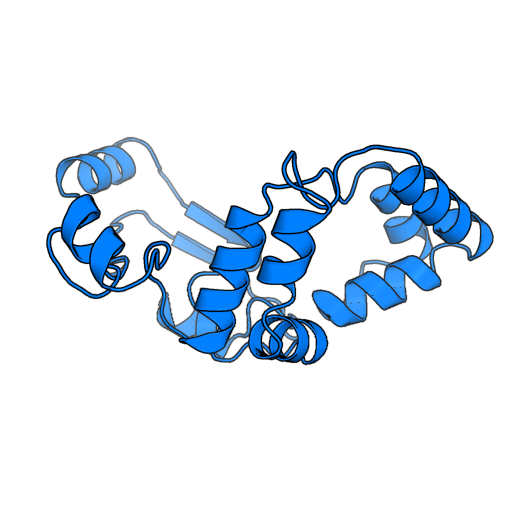 GLY A 1 85 ? 8.208 -5.128 -16.624 1.00 89.25 85 GLY A O 1
ATOM 650 N N . GLY A 1 86 ? 6.573 -6.367 -17.533 1.00 87.56 86 GLY A N 1
ATOM 651 C CA . GLY A 1 86 ? 7.121 -6.333 -18.896 1.00 87.56 86 GLY A CA 1
ATOM 652 C C . GLY A 1 86 ? 6.709 -5.092 -19.702 1.00 87.56 86 GLY A C 1
ATOM 653 O O . GLY A 1 86 ? 7.252 -4.845 -20.777 1.00 87.56 86 GLY A O 1
ATOM 654 N N . LEU A 1 87 ? 5.738 -4.318 -19.202 1.00 89.25 87 LEU A N 1
ATOM 655 C CA . LEU A 1 87 ? 5.133 -3.172 -19.897 1.00 89.25 87 LEU A CA 1
ATOM 656 C C . LEU A 1 87 ? 5.577 -1.805 -19.348 1.00 89.25 87 LEU A C 1
ATOM 658 O O . LEU A 1 87 ? 5.143 -0.771 -19.855 1.00 89.25 87 LEU A O 1
ATOM 662 N N . ASP A 1 88 ? 6.456 -1.776 -18.349 1.00 89.75 88 ASP A N 1
ATOM 663 C CA . ASP A 1 88 ? 7.015 -0.567 -17.741 1.00 89.75 88 ASP A CA 1
ATOM 664 C C . ASP A 1 88 ? 8.547 -0.521 -17.934 1.00 89.75 88 ASP A C 1
ATOM 666 O O . ASP A 1 88 ? 9.328 -0.769 -17.010 1.00 89.75 88 ASP A O 1
ATOM 670 N N . PRO A 1 89 ? 9.024 -0.211 -19.156 1.00 93.12 89 PRO A N 1
ATOM 671 C CA . PRO A 1 89 ? 10.454 -0.110 -19.423 1.00 93.12 89 PRO A CA 1
ATOM 672 C C . PRO A 1 89 ? 11.109 0.958 -18.539 1.00 93.12 89 PRO A C 1
ATOM 674 O O . PRO A 1 89 ? 10.477 1.943 -18.151 1.00 93.12 89 PRO A O 1
ATOM 677 N N . ALA A 1 90 ? 12.409 0.799 -18.275 1.00 94.56 90 ALA A N 1
ATOM 678 C CA . ALA A 1 90 ? 13.173 1.683 -17.392 1.00 94.56 90 ALA A CA 1
ATOM 679 C C . ALA A 1 90 ? 13.035 3.176 -17.748 1.00 94.56 90 ALA A C 1
ATOM 681 O O . ALA A 1 90 ? 12.895 4.004 -16.853 1.00 94.56 90 ALA A O 1
ATOM 682 N N . SER A 1 91 ? 12.967 3.520 -19.038 1.00 91.38 91 SER A N 1
ATOM 683 C CA . SER A 1 91 ? 12.745 4.896 -19.505 1.00 91.38 91 SER A CA 1
ATOM 684 C C . SER A 1 91 ? 11.411 5.495 -19.045 1.00 91.38 91 SER A C 1
ATOM 686 O O . SER A 1 91 ? 11.329 6.689 -18.773 1.00 91.38 91 SER A O 1
ATOM 688 N N . ASN A 1 92 ? 10.357 4.682 -18.938 1.00 91.69 92 ASN A N 1
ATOM 689 C CA . ASN A 1 92 ? 9.062 5.146 -18.441 1.00 91.69 92 ASN A CA 1
ATOM 690 C C . ASN A 1 92 ? 9.121 5.341 -16.924 1.00 91.69 92 ASN A C 1
ATOM 692 O O . ASN A 1 92 ? 8.672 6.368 -16.416 1.00 91.69 92 ASN A O 1
ATOM 696 N N . VAL A 1 93 ? 9.740 4.389 -16.214 1.00 91.38 93 VAL A N 1
ATOM 697 C CA . VAL A 1 93 ? 9.948 4.473 -14.760 1.00 91.38 93 VAL A CA 1
ATOM 698 C C . VAL A 1 93 ? 10.798 5.687 -14.381 1.00 91.38 93 VAL A C 1
ATOM 700 O O . VAL A 1 93 ? 10.508 6.345 -13.383 1.00 91.38 93 VAL A O 1
ATOM 703 N N . GLU A 1 94 ? 11.792 6.047 -15.198 1.00 91.81 94 GLU A N 1
ATOM 704 C CA . GLU A 1 94 ? 12.548 7.294 -15.042 1.00 91.81 94 GLU A CA 1
ATOM 705 C C . GLU A 1 94 ? 11.621 8.516 -15.012 1.00 91.81 94 GLU A C 1
ATOM 707 O O . GLU A 1 94 ? 11.713 9.331 -14.091 1.00 91.81 94 GLU A O 1
ATOM 712 N N . GLY A 1 95 ? 10.684 8.613 -15.960 1.00 88.12 95 GLY A N 1
ATOM 713 C CA . GLY A 1 95 ? 9.692 9.688 -15.990 1.00 88.12 95 GLY A CA 1
ATOM 714 C C . GLY A 1 95 ? 8.806 9.711 -14.741 1.00 88.12 95 GLY A C 1
ATOM 715 O O . GLY A 1 95 ? 8.580 10.774 -14.161 1.00 88.12 95 GLY A O 1
ATOM 716 N N . TYR A 1 96 ? 8.356 8.543 -14.274 1.00 86.75 96 TYR A N 1
ATOM 717 C CA . TYR A 1 96 ? 7.509 8.431 -13.079 1.00 86.75 96 TYR A CA 1
ATOM 718 C C . TYR A 1 96 ? 8.247 8.791 -11.784 1.00 86.75 96 TYR A C 1
ATOM 720 O O . TYR A 1 96 ? 7.640 9.349 -10.869 1.00 86.75 96 TYR A O 1
ATOM 728 N N . SER A 1 97 ? 9.560 8.548 -11.721 1.00 84.38 97 SER A N 1
ATOM 729 C CA . SER A 1 97 ? 10.390 8.848 -10.544 1.00 84.38 97 SER A CA 1
ATOM 730 C C . SER A 1 97 ? 10.429 10.335 -10.170 1.00 84.38 97 SER A C 1
ATOM 732 O O . SER A 1 97 ? 10.801 10.674 -9.053 1.00 84.38 97 SER A O 1
ATOM 734 N N . ALA A 1 98 ? 10.038 11.236 -11.081 1.00 82.75 98 ALA A N 1
ATOM 735 C CA . ALA A 1 98 ? 9.900 12.663 -10.780 1.00 82.75 98 ALA A CA 1
ATOM 736 C C . ALA A 1 98 ? 8.702 12.973 -9.863 1.00 82.75 98 ALA A C 1
ATOM 738 O O . ALA A 1 98 ? 8.631 14.054 -9.281 1.00 82.75 98 ALA A O 1
ATOM 739 N N . HIS A 1 99 ? 7.739 12.053 -9.775 1.00 83.19 99 HIS A N 1
ATOM 740 C CA . HIS A 1 99 ? 6.460 12.251 -9.092 1.00 83.19 99 HIS A CA 1
ATOM 741 C C . HIS A 1 99 ? 6.201 11.232 -7.980 1.00 83.19 99 HIS A C 1
ATOM 743 O O . HIS A 1 99 ? 5.274 11.415 -7.191 1.00 83.19 99 HIS A O 1
ATOM 749 N N . PHE A 1 100 ? 6.995 10.165 -7.913 1.00 78.31 100 PHE A N 1
ATOM 750 C CA . PHE A 1 100 ? 6.844 9.092 -6.943 1.00 78.31 100 PHE A CA 1
ATOM 751 C C . PHE A 1 100 ? 8.194 8.737 -6.304 1.00 78.31 100 PHE A C 1
ATOM 753 O O . PHE A 1 100 ? 9.175 8.578 -7.035 1.00 78.31 100 PHE A O 1
ATOM 760 N N . PRO A 1 101 ? 8.249 8.520 -4.975 1.00 79.38 101 PRO A N 1
ATOM 761 C CA . PRO A 1 101 ? 7.157 8.626 -3.995 1.00 79.38 101 PRO A CA 1
ATOM 762 C C . PRO A 1 101 ? 6.823 10.084 -3.613 1.00 79.38 101 PRO A C 1
ATOM 764 O O . PRO A 1 101 ? 7.675 10.959 -3.706 1.00 79.38 101 PRO A O 1
ATOM 767 N N . PHE A 1 102 ? 5.593 10.341 -3.144 1.00 83.00 102 PHE A N 1
ATOM 768 C CA . PHE A 1 102 ? 5.135 11.676 -2.695 1.00 83.00 102 PHE A CA 1
ATOM 769 C C . PHE A 1 102 ? 4.857 11.752 -1.179 1.00 83.00 102 PHE A C 1
ATOM 771 O O . PHE A 1 102 ? 4.132 12.617 -0.692 1.00 83.00 102 PHE A O 1
ATOM 778 N N . GLY A 1 103 ? 5.465 10.838 -0.427 1.00 85.81 103 GLY A N 1
ATOM 779 C CA . GLY A 1 103 ? 5.423 10.783 1.029 1.00 85.81 103 GLY A CA 1
ATOM 780 C C . GLY A 1 103 ? 4.148 10.206 1.647 1.00 85.81 103 GLY A C 1
ATOM 781 O O . GLY A 1 103 ? 3.070 10.221 1.063 1.00 85.81 103 GLY A O 1
ATOM 782 N N . SER A 1 104 ? 4.294 9.686 2.866 1.00 89.00 104 SER A N 1
ATOM 783 C CA . SER A 1 104 ? 3.207 9.252 3.754 1.00 89.00 104 SER A CA 1
ATOM 784 C C . SER A 1 104 ? 3.625 9.466 5.216 1.00 89.00 104 SER A C 1
ATOM 786 O O . SER A 1 104 ? 4.738 9.906 5.505 1.00 89.00 104 SER A O 1
ATOM 788 N N . SER A 1 105 ? 2.753 9.176 6.177 1.00 90.06 105 SER A N 1
ATOM 789 C CA . SER A 1 105 ? 3.129 9.215 7.594 1.00 90.06 105 SER A CA 1
ATOM 790 C C . SER A 1 105 ? 3.948 7.978 7.985 1.00 90.06 105 SER A C 1
ATOM 792 O O . SER A 1 105 ? 3.728 6.886 7.465 1.00 90.06 105 SER A O 1
ATOM 794 N N . VAL A 1 106 ? 4.844 8.099 8.972 1.00 90.12 106 VAL A N 1
ATOM 795 C CA . VAL A 1 106 ? 5.536 6.916 9.529 1.00 90.12 106 VAL A CA 1
ATOM 796 C C . VAL A 1 106 ? 4.539 5.915 10.121 1.00 90.12 106 VAL A C 1
ATOM 798 O O . VAL A 1 106 ? 4.775 4.711 10.083 1.00 90.12 106 VAL A O 1
ATOM 801 N N . LYS A 1 107 ? 3.399 6.397 10.626 1.00 91.38 107 LYS A N 1
ATOM 802 C CA . LYS A 1 107 ? 2.331 5.546 11.157 1.00 91.38 107 LYS A CA 1
ATOM 803 C C . LYS A 1 107 ? 1.708 4.652 10.084 1.00 91.38 107 LYS A C 1
ATOM 805 O O . LYS A 1 107 ? 1.389 3.509 10.377 1.00 91.38 107 LYS A O 1
ATOM 810 N N . ASP A 1 108 ? 1.570 5.152 8.862 1.00 92.12 108 ASP A N 1
ATOM 811 C CA . ASP A 1 108 ? 1.067 4.381 7.723 1.00 92.12 108 ASP A CA 1
ATOM 812 C C . ASP A 1 108 ? 2.036 3.241 7.369 1.00 92.12 108 ASP A C 1
ATOM 814 O O . ASP A 1 108 ? 1.652 2.075 7.334 1.00 92.12 108 ASP A O 1
ATOM 818 N N . MET A 1 109 ? 3.337 3.539 7.281 1.00 90.69 109 MET A N 1
ATOM 819 C CA . MET A 1 109 ? 4.375 2.513 7.098 1.00 90.69 109 MET A CA 1
ATOM 820 C C . MET A 1 109 ? 4.410 1.497 8.255 1.00 90.69 109 MET A C 1
ATOM 822 O O . MET A 1 109 ? 4.581 0.293 8.042 1.00 90.69 109 MET A O 1
ATOM 826 N N . ALA A 1 110 ? 4.234 1.971 9.492 1.00 93.38 110 ALA A N 1
ATOM 827 C CA . ALA A 1 110 ? 4.130 1.113 10.665 1.00 93.38 110 ALA A CA 1
ATOM 828 C C . ALA A 1 110 ? 2.899 0.199 10.588 1.00 93.38 110 ALA A C 1
ATOM 830 O O . ALA A 1 110 ? 2.997 -0.970 10.955 1.00 93.38 110 ALA A O 1
ATOM 831 N N . HIS A 1 111 ? 1.773 0.697 10.067 1.00 95.50 111 HIS A N 1
ATOM 832 C CA . HIS A 1 111 ? 0.572 -0.105 9.855 1.00 95.50 111 HIS A CA 1
ATOM 833 C C . HIS A 1 111 ? 0.818 -1.192 8.811 1.00 95.50 111 HIS A C 1
ATOM 835 O O . HIS A 1 111 ? 0.591 -2.358 9.106 1.00 95.50 111 HIS A O 1
ATOM 841 N N . PHE A 1 112 ? 1.387 -0.857 7.649 1.00 93.75 112 PHE A N 1
ATOM 842 C CA . PHE A 1 112 ? 1.779 -1.854 6.643 1.00 93.75 112 PHE A CA 1
ATOM 843 C C . PHE A 1 112 ? 2.707 -2.928 7.223 1.00 93.75 112 PHE A C 1
ATOM 845 O O . PHE A 1 112 ? 2.540 -4.113 6.946 1.00 93.75 112 PHE A O 1
ATOM 852 N N . SER A 1 113 ? 3.639 -2.531 8.093 1.00 94.69 113 SER A N 1
ATOM 853 C CA . SER A 1 113 ? 4.517 -3.471 8.799 1.00 94.69 113 SER A CA 1
ATOM 854 C C . SER A 1 113 ? 3.748 -4.391 9.758 1.00 94.69 113 SER A C 1
ATOM 856 O O . SER A 1 113 ? 4.099 -5.560 9.894 1.00 94.69 113 SER A O 1
ATOM 858 N N . GLN A 1 114 ? 2.697 -3.894 10.419 1.00 95.88 114 GLN A N 1
ATOM 859 C CA . GLN A 1 114 ? 1.802 -4.726 11.231 1.00 95.88 114 GLN A CA 1
ATOM 860 C C . GLN A 1 114 ? 1.042 -5.724 10.359 1.00 95.88 114 GLN A C 1
ATOM 862 O O . GLN A 1 114 ? 1.031 -6.900 10.701 1.00 95.88 114 GLN A O 1
ATOM 867 N N . LEU A 1 115 ? 0.490 -5.285 9.222 1.00 95.44 115 LEU A N 1
ATOM 868 C CA . LEU A 1 115 ? -0.251 -6.140 8.286 1.00 95.44 115 LEU A CA 1
ATOM 869 C C . LEU A 1 115 ? 0.632 -7.249 7.691 1.00 95.44 115 LEU A C 1
ATOM 871 O O . LEU A 1 115 ? 0.215 -8.402 7.639 1.00 95.44 115 LEU A O 1
ATOM 875 N N . LEU A 1 116 ? 1.870 -6.925 7.297 1.00 95.12 116 LEU A N 1
ATOM 876 C CA . LEU A 1 116 ? 2.852 -7.901 6.800 1.00 95.12 116 LEU A CA 1
ATOM 877 C C . LEU A 1 116 ? 3.195 -8.971 7.844 1.00 95.12 116 LEU A C 1
ATOM 879 O O . LEU A 1 116 ? 3.443 -10.121 7.493 1.00 95.12 116 LEU A O 1
ATOM 883 N N . ARG A 1 117 ? 3.223 -8.589 9.126 1.00 94.38 117 ARG A N 1
ATOM 884 C CA . ARG A 1 117 ? 3.588 -9.481 10.232 1.00 94.38 117 ARG A CA 1
ATOM 885 C C . ARG A 1 117 ? 2.427 -10.303 10.770 1.00 94.38 117 ARG A C 1
ATOM 887 O O . ARG A 1 117 ? 2.628 -11.459 11.125 1.00 94.38 117 ARG A O 1
ATOM 894 N N . SER A 1 118 ? 1.252 -9.695 10.922 1.00 94.31 118 SER A N 1
ATOM 895 C CA . SER A 1 118 ? 0.066 -10.392 11.424 1.00 94.31 118 SER A CA 1
ATOM 896 C C . SER A 1 118 ? -0.585 -11.234 10.334 1.00 94.31 118 SER A C 1
ATOM 898 O O . SER A 1 118 ? -1.198 -12.251 10.641 1.00 94.31 118 SER A O 1
ATOM 900 N N . GLY A 1 119 ? -0.466 -10.808 9.072 1.00 94.12 119 GLY A N 1
ATOM 901 C CA . GLY A 1 119 ? -1.251 -11.358 7.975 1.00 94.12 119 GLY A CA 1
ATOM 902 C C . GLY A 1 119 ? -2.746 -11.071 8.121 1.00 94.12 119 GLY A C 1
ATOM 903 O O . GLY A 1 119 ? -3.541 -11.701 7.438 1.00 94.12 119 GLY A O 1
ATOM 904 N N . GLU A 1 120 ? -3.146 -10.153 9.005 1.00 94.19 120 GLU A N 1
ATOM 905 C CA . GLU A 1 120 ? -4.543 -9.810 9.270 1.00 94.19 120 GLU A CA 1
ATOM 906 C C . GLU A 1 120 ? -4.908 -8.480 8.618 1.00 94.19 120 GLU A C 1
ATOM 908 O O . GLU A 1 120 ? -4.158 -7.511 8.721 1.00 94.19 120 GLU A O 1
ATOM 913 N N . PHE A 1 121 ? -6.105 -8.386 8.038 1.00 95.38 121 PHE A N 1
ATOM 914 C CA . PHE A 1 121 ? -6.668 -7.110 7.613 1.00 95.38 121 PHE A CA 1
ATOM 915 C C . PHE A 1 121 ? -7.384 -6.431 8.789 1.00 95.38 121 PHE A C 1
ATOM 917 O O . PHE A 1 121 ? -8.578 -6.632 9.024 1.00 95.38 121 PHE A O 1
ATOM 924 N N . ALA A 1 122 ? -6.639 -5.644 9.567 1.00 96.50 122 ALA A N 1
ATOM 925 C CA . ALA A 1 122 ? -7.122 -5.038 10.808 1.00 96.50 122 ALA A CA 1
ATOM 926 C C . ALA A 1 122 ? -6.727 -3.565 10.956 1.00 96.50 122 ALA A C 1
ATOM 928 O O . ALA A 1 122 ? -5.873 -3.036 10.237 1.00 96.50 122 ALA A O 1
ATOM 929 N N . ARG A 1 123 ? -7.364 -2.882 11.915 1.00 97.12 123 ARG A N 1
ATOM 930 C CA . ARG A 1 123 ? -6.982 -1.515 12.301 1.00 97.12 123 ARG A CA 1
ATOM 931 C C . ARG A 1 123 ? -5.553 -1.470 12.853 1.00 97.12 123 ARG A C 1
ATOM 933 O O . ARG A 1 123 ? -4.983 -2.490 13.218 1.00 97.12 123 ARG A O 1
ATOM 940 N N . TYR A 1 124 ? -4.995 -0.265 12.947 1.00 97.19 124 TYR A N 1
ATOM 941 C CA . TYR A 1 124 ? -3.673 -0.052 13.534 1.00 97.19 124 TYR A CA 1
ATOM 942 C C . TYR A 1 124 ? -3.608 -0.591 14.969 1.00 97.19 124 TYR A C 1
ATOM 944 O O . TYR A 1 124 ? -4.465 -0.250 15.793 1.00 97.19 124 TYR A O 1
ATOM 952 N N . ASP A 1 125 ? -2.584 -1.384 15.269 1.00 97.06 125 ASP A N 1
ATOM 953 C CA . ASP A 1 125 ? -2.300 -1.879 16.614 1.00 97.06 125 ASP A CA 1
ATOM 954 C C . ASP A 1 125 ? -1.497 -0.827 17.398 1.00 97.06 125 ASP A C 1
ATOM 956 O O . ASP A 1 125 ? -0.329 -0.563 17.102 1.00 97.06 125 ASP A O 1
ATOM 960 N N . TYR A 1 126 ? -2.114 -0.208 18.405 1.00 96.00 126 TYR A N 1
ATOM 961 C CA . TYR A 1 126 ? -1.441 0.739 19.303 1.00 96.00 126 TYR A CA 1
ATOM 962 C C . TYR A 1 126 ? -0.741 0.047 20.482 1.00 96.00 126 TYR A C 1
ATOM 964 O O . TYR A 1 126 ? -0.115 0.701 21.314 1.00 96.00 126 TYR A O 1
ATOM 972 N N . GLY A 1 127 ? -0.826 -1.280 20.564 1.00 95.56 127 GLY A N 1
ATOM 973 C CA . GLY A 1 127 ? -0.463 -2.060 21.733 1.00 95.56 127 GLY A CA 1
ATOM 974 C C . GLY A 1 127 ? -1.620 -2.168 22.723 1.00 95.56 127 GLY A C 1
ATOM 975 O O . GLY A 1 127 ? -2.509 -1.322 22.791 1.00 95.56 127 GLY A O 1
ATOM 976 N N . ARG A 1 128 ? -1.588 -3.228 23.536 1.00 96.62 128 ARG A N 1
ATOM 977 C CA . ARG A 1 128 ? -2.704 -3.670 24.389 1.00 96.62 128 ARG A CA 1
ATOM 978 C C . ARG A 1 128 ? -3.419 -2.553 25.155 1.00 96.62 128 ARG A C 1
ATOM 980 O O . ARG A 1 128 ? -4.635 -2.446 25.077 1.00 96.62 128 ARG A O 1
ATOM 987 N N . LYS A 1 129 ? -2.664 -1.729 25.888 1.00 97.62 129 LYS A N 1
ATOM 988 C CA . LYS A 1 129 ? -3.218 -0.663 26.738 1.00 97.62 129 LYS A CA 1
ATOM 989 C C . LYS A 1 129 ? -3.967 0.392 25.921 1.00 97.62 129 LYS A C 1
ATOM 991 O O . LYS A 1 129 ? -5.049 0.818 26.314 1.00 97.62 129 LYS A O 1
ATOM 996 N N . ASP A 1 130 ? -3.380 0.815 24.810 1.00 97.75 130 ASP A N 1
ATOM 997 C CA . ASP A 1 130 ? -3.941 1.881 23.989 1.00 97.75 130 ASP A CA 1
ATOM 998 C C . ASP A 1 130 ? -5.066 1.341 23.100 1.00 97.75 130 ASP A C 1
ATOM 1000 O O . ASP A 1 130 ? -6.058 2.031 22.894 1.00 97.75 130 ASP A O 1
ATOM 1004 N N . ASN A 1 131 ? -4.997 0.077 22.673 1.00 98.38 131 ASN A N 1
ATOM 1005 C CA . ASN A 1 131 ? -6.123 -0.609 22.039 1.00 98.38 131 ASN A CA 1
ATOM 1006 C C . ASN A 1 131 ? -7.328 -0.708 22.983 1.00 98.38 131 ASN A C 1
ATOM 1008 O O . ASN A 1 131 ? -8.439 -0.394 22.565 1.00 98.38 131 ASN A O 1
ATOM 1012 N N . ASP A 1 132 ? -7.131 -1.069 24.256 1.00 97.94 132 ASP A N 1
ATOM 1013 C CA . ASP A 1 132 ? -8.225 -1.096 25.235 1.00 97.94 132 ASP A CA 1
ATOM 1014 C C . ASP A 1 132 ? -8.865 0.297 25.384 1.00 97.94 132 ASP A C 1
ATOM 1016 O O . ASP A 1 132 ? -10.087 0.419 25.414 1.00 97.94 132 ASP A O 1
ATOM 1020 N N . ALA A 1 133 ? -8.059 1.364 25.408 1.00 98.06 133 ALA A N 1
ATOM 1021 C CA . ALA A 1 133 ? -8.561 2.735 25.499 1.00 98.06 133 ALA A CA 1
ATOM 1022 C C . ALA A 1 133 ? -9.266 3.231 24.219 1.00 98.06 133 ALA A C 1
ATOM 1024 O O . ALA A 1 133 ? -10.259 3.954 24.309 1.00 98.06 133 ALA A O 1
ATOM 1025 N N . ILE A 1 134 ? -8.757 2.877 23.034 1.00 97.75 134 ILE A N 1
ATOM 1026 C CA . ILE A 1 134 ? -9.241 3.386 21.737 1.00 97.75 134 ILE A CA 1
ATOM 1027 C C . ILE A 1 134 ? -10.379 2.519 21.180 1.00 97.75 134 ILE A C 1
ATOM 1029 O O . ILE A 1 134 ? -11.335 3.040 20.604 1.00 97.75 134 ILE A O 1
ATOM 1033 N N . TYR A 1 135 ? -10.273 1.200 21.321 1.00 97.69 135 TYR A N 1
ATOM 1034 C CA . TYR A 1 135 ? -11.181 0.213 20.732 1.00 97.69 135 TYR A CA 1
ATOM 1035 C C . TYR A 1 135 ? -12.063 -0.498 21.762 1.00 97.69 135 TYR A C 1
ATOM 1037 O O . TYR A 1 135 ? -13.034 -1.139 21.365 1.00 97.69 135 TYR A O 1
ATOM 1045 N N . GLY A 1 136 ? -11.751 -0.409 23.059 1.00 97.81 136 GLY A N 1
ATOM 1046 C CA . GLY A 1 136 ? -12.459 -1.163 24.100 1.00 97.81 136 GLY A CA 1
ATOM 1047 C C . GLY A 1 136 ? -12.082 -2.647 24.158 1.00 97.81 136 GLY A C 1
ATOM 1048 O O . GLY A 1 136 ? -12.783 -3.423 24.804 1.00 97.81 136 GLY A O 1
ATOM 1049 N N . GLN A 1 137 ? -11.012 -3.052 23.466 1.00 97.75 137 GLN A N 1
ATOM 1050 C CA . GLN A 1 137 ? -10.503 -4.424 23.430 1.00 97.75 137 GLN A CA 1
ATOM 1051 C C . GLN A 1 137 ? -8.978 -4.441 23.215 1.00 97.75 137 GLN A C 1
ATOM 1053 O O . GLN A 1 137 ? -8.449 -3.525 22.586 1.00 97.75 137 GLN A O 1
ATOM 1058 N N . PRO A 1 138 ? -8.259 -5.489 23.667 1.00 97.25 138 PRO A N 1
ATOM 1059 C CA . PRO A 1 138 ? -6.795 -5.469 23.725 1.00 97.25 138 PRO A CA 1
ATOM 1060 C C . PRO A 1 138 ? -6.113 -5.627 22.360 1.00 97.25 138 PRO A C 1
ATOM 1062 O O . PRO A 1 138 ? -4.933 -5.301 22.219 1.00 97.25 138 PRO A O 1
ATOM 1065 N N . SER A 1 139 ? -6.831 -6.137 21.361 1.00 96.75 139 SER A N 1
ATOM 1066 C CA . SER A 1 139 ? -6.365 -6.320 19.985 1.00 96.75 139 SER A CA 1
ATOM 1067 C C . SER A 1 139 ? -7.086 -5.366 19.029 1.00 96.75 139 SER A C 1
ATOM 1069 O O . SER A 1 139 ? -8.250 -5.028 19.273 1.00 96.75 139 SER A O 1
ATOM 1071 N N . PRO A 1 140 ? -6.447 -4.937 17.927 1.00 97.56 140 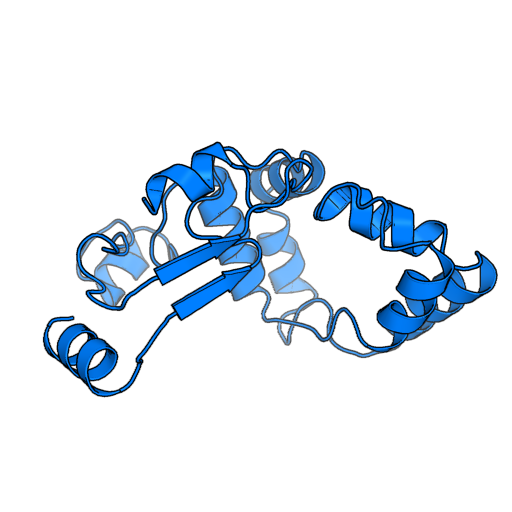PRO A N 1
ATOM 1072 C CA . PRO A 1 140 ? -7.132 -4.141 16.918 1.00 97.56 140 PRO A CA 1
ATOM 1073 C C . PRO A 1 140 ? -8.288 -4.944 16.297 1.00 97.56 140 PRO A C 1
ATOM 1075 O O . PRO A 1 140 ? -8.129 -6.130 16.006 1.00 97.56 140 PRO A O 1
ATOM 1078 N N . PRO A 1 141 ? -9.465 -4.336 16.077 1.00 96.62 141 PRO A N 1
ATOM 1079 C CA . PRO A 1 141 ? -10.554 -5.024 15.399 1.00 96.62 141 PRO A CA 1
ATOM 1080 C C . PRO A 1 141 ? -10.219 -5.236 13.914 1.00 96.62 141 PRO A C 1
ATOM 1082 O O . PRO A 1 141 ? -9.678 -4.342 13.253 1.00 96.62 141 PRO A O 1
ATOM 1085 N N . ALA A 1 142 ? -10.574 -6.411 13.394 1.00 95.50 142 ALA A N 1
ATOM 1086 C CA . ALA A 1 142 ? -10.468 -6.738 11.976 1.00 95.50 142 ALA A CA 1
ATOM 1087 C C . ALA A 1 142 ? -11.476 -5.934 11.139 1.00 95.50 142 ALA A C 1
ATOM 1089 O O . ALA A 1 142 ? -12.569 -5.602 11.610 1.00 95.50 142 ALA A O 1
ATOM 1090 N N . TYR A 1 143 ? -11.127 -5.639 9.889 1.00 92.44 143 TYR A N 1
ATOM 1091 C CA . TYR A 1 143 ? -12.062 -5.060 8.930 1.00 92.44 143 TYR A CA 1
ATOM 1092 C C . TYR A 1 143 ? -12.940 -6.154 8.320 1.00 92.44 143 TYR A C 1
ATOM 1094 O O . TYR A 1 143 ? -12.444 -7.155 7.807 1.00 92.44 143 TYR A O 1
ATOM 1102 N N . ASN A 1 144 ? -14.257 -5.951 8.342 1.00 87.75 144 ASN A N 1
ATOM 1103 C CA . ASN A 1 144 ? -15.202 -6.870 7.721 1.00 87.75 144 ASN A CA 1
ATOM 1104 C C . ASN A 1 144 ? -15.506 -6.437 6.279 1.00 87.75 144 ASN A C 1
ATOM 1106 O O . ASN A 1 144 ? -16.222 -5.462 6.048 1.00 87.75 144 ASN A O 1
ATOM 1110 N N . VAL A 1 145 ? -14.975 -7.184 5.311 1.00 84.69 145 VAL A N 1
ATOM 1111 C CA . VAL A 1 145 ? -15.206 -6.950 3.873 1.00 84.69 145 VAL A CA 1
ATOM 1112 C C . VAL A 1 145 ? -16.299 -7.833 3.274 1.00 84.69 145 VAL A C 1
ATOM 1114 O O . VAL A 1 145 ? -16.698 -7.615 2.133 1.00 84.69 145 VAL A O 1
ATOM 1117 N N . SER A 1 146 ? -16.857 -8.769 4.047 1.00 79.94 146 SER A N 1
ATOM 1118 C CA . SER A 1 146 ? -17.807 -9.787 3.575 1.00 79.94 146 SER A CA 1
ATOM 1119 C C . SER A 1 146 ? -19.132 -9.217 3.048 1.00 79.94 146 SER A C 1
ATOM 1121 O O . SER A 1 146 ? -19.933 -9.952 2.480 1.00 79.94 146 SER A O 1
ATOM 1123 N N . ASN A 1 147 ? -19.408 -7.924 3.261 1.00 70.25 147 ASN A N 1
ATOM 1124 C CA . ASN A 1 147 ? -20.674 -7.295 2.883 1.00 70.25 147 ASN A CA 1
ATOM 1125 C C . ASN A 1 147 ? -20.516 -5.835 2.423 1.00 70.25 147 ASN A C 1
ATOM 1127 O O . ASN A 1 147 ? -21.278 -4.955 2.827 1.00 70.25 147 ASN A O 1
ATOM 1131 N N . LEU A 1 148 ? -19.523 -5.544 1.574 1.00 79.44 148 LEU A N 1
ATOM 1132 C CA . LEU A 1 148 ? -19.437 -4.227 0.927 1.00 79.44 148 LEU A CA 1
ATOM 1133 C C . LEU A 1 148 ? -20.664 -3.950 0.042 1.00 79.44 148 LEU A C 1
ATOM 1135 O O . LEU A 1 148 ? -21.138 -2.818 -0.007 1.00 79.44 148 LEU A O 1
ATOM 1139 N N . GLY A 1 149 ? -21.215 -4.989 -0.597 1.00 85.12 149 GLY A N 1
ATOM 1140 C CA . GLY A 1 149 ? -22.471 -4.931 -1.350 1.00 85.12 149 GLY A CA 1
ATOM 1141 C C . GLY A 1 149 ? -22.414 -4.116 -2.647 1.00 85.12 149 GLY A C 1
ATOM 1142 O O . GLY A 1 149 ? -23.439 -3.947 -3.300 1.00 85.12 149 GLY A O 1
ATOM 1143 N N . VAL A 1 150 ? -21.231 -3.628 -3.015 1.00 91.56 150 VAL A N 1
ATOM 1144 C CA . VAL A 1 150 ? -20.952 -2.900 -4.253 1.00 91.56 150 VAL A CA 1
ATOM 1145 C C . VAL A 1 150 ? -20.435 -3.895 -5.298 1.00 91.56 150 VAL A C 1
ATOM 1147 O O . VAL A 1 150 ? -19.533 -4.676 -4.974 1.00 91.56 150 VAL A O 1
ATOM 1150 N N . PRO A 1 151 ? -20.952 -3.887 -6.544 1.00 93.25 151 PRO A N 1
ATOM 1151 C CA . PRO A 1 151 ? -20.367 -4.666 -7.633 1.00 93.25 151 PRO A CA 1
ATOM 1152 C C . PRO A 1 151 ? -18.869 -4.370 -7.743 1.00 93.25 151 PRO A C 1
ATOM 1154 O O . PRO A 1 151 ? -18.480 -3.211 -7.853 1.00 93.25 151 PRO A O 1
ATOM 1157 N N . THR A 1 152 ? -18.026 -5.397 -7.676 1.00 92.75 152 THR A N 1
ATOM 1158 C CA . THR A 1 152 ? -16.571 -5.221 -7.579 1.00 92.75 152 THR A CA 1
ATOM 1159 C C . THR A 1 152 ? -15.867 -5.990 -8.691 1.00 92.75 152 THR A C 1
ATOM 1161 O O . THR A 1 152 ? -16.163 -7.161 -8.919 1.00 92.75 152 THR A O 1
ATOM 1164 N N . ALA A 1 153 ? -14.944 -5.327 -9.388 1.00 94.50 153 ALA A N 1
ATOM 1165 C CA . ALA A 1 153 ? -14.055 -5.929 -10.374 1.00 94.50 153 ALA A CA 1
ATOM 1166 C C . ALA A 1 153 ? -12.618 -5.872 -9.848 1.00 94.50 153 ALA A C 1
ATOM 1168 O O . ALA A 1 153 ? -12.117 -4.790 -9.541 1.00 94.50 153 ALA A O 1
ATOM 1169 N N . LEU A 1 154 ? -11.968 -7.031 -9.748 1.00 94.69 154 LEU A N 1
ATOM 1170 C CA . LEU A 1 154 ? -10.602 -7.164 -9.246 1.00 94.69 154 LEU A CA 1
ATOM 1171 C C . LEU A 1 154 ? -9.657 -7.472 -10.411 1.00 94.69 154 LEU A C 1
ATOM 1173 O O . LEU A 1 154 ? -9.909 -8.393 -11.188 1.00 94.69 154 LEU A O 1
ATOM 1177 N N . PHE A 1 155 ? -8.568 -6.714 -10.514 1.00 95.12 155 PHE A N 1
ATOM 1178 C CA . PHE A 1 155 ? -7.492 -6.938 -11.476 1.00 95.12 155 PHE A CA 1
ATOM 1179 C C . PHE A 1 155 ? -6.212 -7.254 -10.711 1.00 95.12 155 PHE A C 1
ATOM 1181 O O . PHE A 1 155 ? -5.782 -6.466 -9.869 1.00 95.12 155 PHE A O 1
ATOM 1188 N N . ILE A 1 156 ? -5.624 -8.411 -11.005 1.00 93.81 156 ILE A N 1
ATOM 1189 C CA . ILE A 1 156 ? -4.472 -8.968 -10.290 1.00 93.81 156 ILE A CA 1
ATOM 1190 C C . ILE A 1 156 ? -3.295 -9.040 -11.260 1.00 93.81 156 ILE A C 1
ATOM 1192 O O . ILE A 1 156 ? -3.469 -9.455 -12.407 1.00 93.81 156 ILE A O 1
ATOM 1196 N N . GLY A 1 157 ? -2.110 -8.636 -10.804 1.00 92.06 157 GLY A N 1
ATOM 1197 C CA . GLY A 1 157 ? -0.861 -8.856 -11.525 1.00 92.06 157 GLY A CA 1
ATOM 1198 C C . GLY A 1 157 ? -0.266 -10.217 -11.172 1.00 92.06 157 GLY A C 1
ATOM 1199 O O . GLY A 1 157 ? -0.142 -10.545 -9.999 1.00 92.06 157 GLY A O 1
ATOM 1200 N N . GLU A 1 158 ? 0.122 -11.003 -12.175 1.00 89.25 158 GLU A N 1
ATOM 1201 C CA . GLU A 1 158 ? 0.730 -12.329 -11.967 1.00 89.25 158 GLU A CA 1
ATOM 1202 C C . GLU A 1 158 ? 2.071 -12.249 -11.218 1.00 89.25 158 GLU A C 1
ATOM 1204 O O . GLU A 1 158 ? 2.369 -13.090 -10.377 1.00 89.25 158 GLU A O 1
ATOM 1209 N N . GLU A 1 159 ? 2.845 -11.196 -11.480 1.00 91.50 159 GLU A N 1
ATOM 1210 C CA . GLU A 1 159 ? 4.163 -10.945 -10.882 1.00 91.50 159 GLU A CA 1
ATOM 1211 C C . GLU A 1 159 ? 4.107 -9.939 -9.713 1.00 91.50 159 GLU A C 1
ATOM 1213 O O . GLU A 1 159 ? 5.148 -9.439 -9.283 1.00 91.50 159 GLU A O 1
ATOM 1218 N N . ASP A 1 160 ? 2.913 -9.601 -9.203 1.00 93.44 160 ASP A N 1
ATOM 1219 C CA . ASP A 1 160 ? 2.748 -8.617 -8.124 1.00 93.44 160 ASP A CA 1
ATOM 1220 C C . ASP A 1 160 ? 3.269 -9.175 -6.790 1.00 93.44 160 ASP A C 1
ATOM 1222 O O . ASP A 1 160 ? 2.769 -10.163 -6.246 1.00 93.44 160 ASP A O 1
ATOM 1226 N N . LYS A 1 161 ? 4.306 -8.535 -6.242 1.00 93.44 161 LYS A N 1
ATOM 1227 C CA . LYS A 1 161 ? 4.919 -8.957 -4.972 1.00 93.44 161 LYS A CA 1
ATOM 1228 C C . LYS A 1 161 ? 4.216 -8.387 -3.745 1.00 93.44 161 LYS A C 1
ATOM 1230 O O . LYS A 1 161 ? 4.481 -8.867 -2.639 1.00 93.44 161 LYS A O 1
ATOM 1235 N N . LEU A 1 162 ? 3.370 -7.370 -3.903 1.00 91.25 162 LEU A N 1
ATOM 1236 C CA . LEU A 1 162 ? 2.623 -6.749 -2.809 1.00 91.25 162 LEU A CA 1
ATOM 1237 C C . LEU A 1 162 ? 1.234 -7.366 -2.691 1.00 91.25 162 LEU A C 1
ATOM 1239 O O . LEU A 1 162 ? 0.925 -7.951 -1.656 1.00 91.25 162 LEU A O 1
ATOM 1243 N N . ALA A 1 163 ? 0.435 -7.264 -3.752 1.00 93.00 163 ALA A N 1
ATOM 1244 C CA . ALA A 1 163 ? -0.917 -7.804 -3.837 1.00 93.00 163 ALA A CA 1
ATOM 1245 C C . ALA A 1 163 ? -0.884 -9.240 -4.385 1.00 93.00 163 ALA A C 1
ATOM 1247 O O . ALA A 1 163 ? -1.370 -9.509 -5.485 1.00 93.00 163 ALA A O 1
ATOM 1248 N N . ASP A 1 164 ? -0.277 -10.156 -3.622 1.00 93.06 164 ASP A N 1
ATOM 1249 C CA . ASP A 1 164 ? -0.175 -11.562 -4.019 1.00 93.06 164 ASP A CA 1
ATOM 1250 C C . ASP A 1 164 ? -1.564 -12.160 -4.293 1.00 93.06 164 ASP A C 1
ATOM 1252 O O . ASP A 1 164 ? -2.533 -11.904 -3.574 1.00 93.06 164 ASP A O 1
ATOM 1256 N N . SER A 1 165 ? -1.653 -12.996 -5.328 1.00 92.88 165 SER A N 1
ATOM 1257 C CA . SER A 1 165 ? -2.918 -13.601 -5.752 1.00 92.88 165 SER A CA 1
ATOM 1258 C C . SER A 1 165 ? -3.658 -14.338 -4.627 1.00 92.88 165 SER A C 1
ATOM 1260 O O . SER A 1 165 ? -4.883 -14.255 -4.573 1.00 92.88 165 SER A O 1
ATOM 1262 N N . GLN A 1 166 ? -2.958 -14.994 -3.692 1.00 92.94 166 GLN A N 1
ATOM 1263 C CA . GLN A 1 166 ? -3.579 -15.678 -2.551 1.00 92.94 166 GLN A CA 1
ATOM 1264 C C . GLN A 1 166 ? -4.215 -14.692 -1.570 1.00 92.94 166 GLN A C 1
ATOM 1266 O O . GLN A 1 166 ? -5.284 -14.971 -1.029 1.00 92.94 166 GLN A O 1
ATOM 1271 N N . ASP A 1 167 ? -3.589 -13.533 -1.354 1.00 93.38 167 ASP A N 1
ATOM 1272 C CA . ASP A 1 167 ? -4.164 -12.464 -0.538 1.00 93.38 167 ASP A CA 1
ATOM 1273 C C . ASP A 1 167 ? -5.368 -11.818 -1.242 1.00 93.38 167 ASP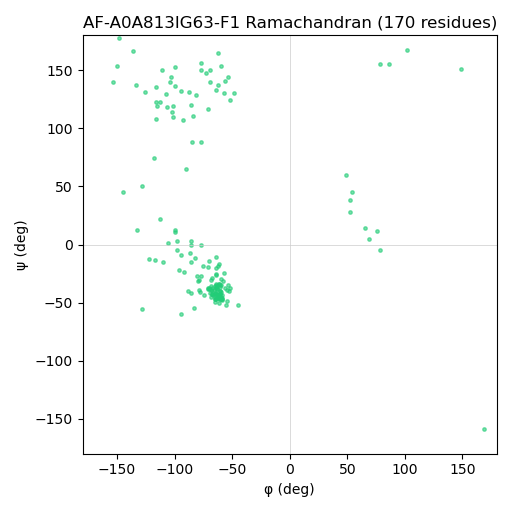 A C 1
ATOM 1275 O O . ASP A 1 167 ? -6.382 -11.545 -0.598 1.00 93.38 167 ASP A O 1
ATOM 1279 N N . VAL A 1 168 ? -5.318 -11.644 -2.569 1.00 92.56 168 VAL A N 1
ATOM 1280 C CA . VAL A 1 168 ? -6.453 -11.093 -3.328 1.00 92.56 168 VAL A CA 1
ATOM 1281 C C . VAL A 1 168 ? -7.632 -12.062 -3.403 1.00 92.56 168 VAL A C 1
ATOM 1283 O O . VAL A 1 168 ? -8.778 -11.624 -3.311 1.00 92.56 168 VAL A O 1
ATOM 1286 N N . TYR A 1 169 ? -7.398 -13.370 -3.531 1.00 91.31 169 TYR A N 1
ATOM 1287 C CA . TYR A 1 169 ? -8.484 -14.356 -3.581 1.00 91.31 169 TYR A CA 1
ATOM 1288 C C . TYR A 1 169 ? -9.325 -14.400 -2.302 1.00 91.31 169 TYR A C 1
ATOM 1290 O O . TYR A 1 169 ? -10.467 -14.841 -2.354 1.00 91.31 169 TYR A O 1
ATOM 1298 N N . GLN A 1 170 ? -8.823 -13.881 -1.178 1.00 90.44 170 GLN A N 1
ATOM 1299 C CA . GLN A 1 170 ? -9.615 -13.717 0.047 1.00 90.44 170 GLN A CA 1
ATOM 1300 C C . GLN A 1 170 ? -10.694 -12.620 -0.066 1.00 90.44 170 GLN A C 1
ATOM 1302 O O . GLN A 1 170 ? -11.578 -12.540 0.786 1.00 90.44 170 GLN A O 1
ATOM 1307 N N . LEU A 1 171 ? -10.630 -11.762 -1.093 1.00 86.31 171 LEU A N 1
ATOM 1308 C CA . LEU A 1 171 ? -11.643 -10.743 -1.398 1.00 86.31 171 LEU A CA 1
ATOM 1309 C C . LEU A 1 171 ? -12.790 -11.262 -2.282 1.00 86.31 171 LEU A C 1
ATOM 1311 O O . LEU A 1 171 ? -13.738 -10.508 -2.517 1.00 86.31 171 LEU A O 1
ATOM 1315 N N . MET A 1 172 ? -12.687 -12.490 -2.803 1.00 82.12 172 MET A N 1
ATOM 1316 C CA . MET A 1 172 ? -13.689 -13.127 -3.671 1.00 82.12 172 MET A CA 1
ATOM 1317 C C . MET A 1 172 ? -14.632 -14.021 -2.868 1.00 82.12 172 MET A C 1
ATOM 1319 O O . MET A 1 172 ? -15.845 -13.987 -3.174 1.00 82.12 172 MET A O 1
#

Organism: Polarella glacialis (NCBI:txid89957)

Nearest PDB structures (foldseek):
  1k8q-assembly2_B  TM=8.541E-01  e=4.015E-12  Canis lupus familiaris
  7zeu-assembly1_A  TM=3.515E-01  e=4.856E+00  Homo sapiens

Solvent-accessible surface area (backbone atoms only — not comparable to full-atom values): 9503 Å² total; per-residue (Å²): 109,74,68,57,36,52,49,42,43,78,73,37,84,61,47,79,35,72,54,50,73,68,34,30,54,63,37,66,20,63,65,59,50,53,44,31,73,72,42,50,48,66,60,43,43,74,79,28,74,90,30,35,64,50,83,58,72,65,56,53,51,50,34,51,52,15,56,78,47,57,2,47,62,47,37,51,54,45,34,58,51,47,26,68,62,94,87,61,52,30,65,56,43,33,62,48,38,76,68,48,76,73,43,50,49,40,66,56,57,38,38,53,27,48,24,45,70,69,37,46,44,50,50,72,73,70,46,48,73,50,18,33,73,75,71,71,34,58,61,50,60,66,66,84,70,92,66,52,77,42,53,71,47,81,42,76,50,94,49,30,14,47,29,17,65,76,34,43,58,75,78,111

Foldseek 3Di:
DVVQLVVCLVPPQEAEAELDDQAQQQFQQPVLLVCLVVVCLVVCCVVPVPWDPADDDVLVVVLVVLVVVLQPVQQVVCCNQFNDDPPCDSNNSSVCSVPPPNIDHSQVSNQVSVRNVVSARFDRQPAQVVCCVPVVGRGTDGDDLVRSVHHYHYHHDPGTNGSHPVSVVVND